Protein AF-A0A919DCW3-F1 (afdb_monomer)

Sequence (164 aa):
MFDKLRRRPRAVAPPVPHPPPAPPAVADADLPARVTRVRGALAAAGVNLEELGAAPEPAWFTHLRNGHRLPLGPAELKETADHLPGIAVEAVLSGEACTRLLSHIEVLTTLRELKNGGLDFRFCHGGLPEDAARVRSLADYVRDQVAAAANGDDDAAASPGNAA

pLDDT: mean 80.98, std 14.94, range [45.38, 95.75]

Mean predicted aligned error: 12.84 Å

Radius of gyration: 27.54 Å; Cα contacts (8 Å, |Δi|>4): 128; chains: 1; bounding box: 74×73×78 Å

Solvent-accessible surface area (backbone atoms only — not comparable to full-atom values): 10112 Å² total; per-residue (Å²): 136,90,90,81,86,78,80,72,83,79,79,79,76,76,83,75,78,77,74,77,82,76,78,73,54,64,45,51,49,57,39,60,59,44,48,51,51,52,53,50,52,38,45,75,63,70,46,61,54,69,84,64,59,35,44,70,81,56,77,66,48,58,47,17,69,73,67,41,72,45,75,46,48,75,64,56,47,46,44,51,28,40,42,36,59,96,48,67,54,70,37,42,72,38,73,67,42,32,51,49,49,51,25,41,52,51,31,52,44,50,53,48,52,44,39,75,73,70,48,85,86,80,76,90,74,80,76,75,72,74,54,30,68,60,50,48,54,50,52,50,52,51,50,51,52,54,53,50,55,68,65,59,65,73,75,77,78,80,78,88,78,90,79,135

Structure (mmCIF, N/CA/C/O backbone):
data_AF-A0A919DCW3-F1
#
_entry.id   AF-A0A919DCW3-F1
#
loop_
_atom_site.group_PDB
_atom_site.id
_atom_site.type_symbol
_atom_site.label_atom_id
_atom_site.label_alt_id
_atom_site.label_comp_id
_atom_site.label_asym_id
_atom_site.label_entity_id
_atom_site.label_seq_id
_atom_site.pdbx_PDB_ins_code
_atom_site.Cartn_x
_atom_site.Cartn_y
_atom_site.Cartn_z
_atom_site.occupancy
_atom_site.B_iso_or_equiv
_atom_site.auth_seq_id
_atom_site.auth_comp_id
_atom_site.auth_asym_id
_atom_site.auth_atom_id
_atom_site.pdbx_PDB_model_num
ATOM 1 N N . MET A 1 1 ? 33.352 58.301 14.541 1.00 49.62 1 MET A N 1
ATOM 2 C CA . MET A 1 1 ? 32.692 57.091 15.074 1.00 49.62 1 MET A CA 1
ATOM 3 C C . MET A 1 1 ? 32.169 56.328 13.862 1.00 49.62 1 MET A C 1
ATOM 5 O O . MET A 1 1 ? 31.468 56.946 13.082 1.00 49.62 1 MET A O 1
ATOM 9 N N . PHE A 1 2 ? 32.584 55.067 13.685 1.00 52.16 2 PHE A N 1
ATOM 10 C CA . PHE A 1 2 ? 32.202 54.131 12.605 1.00 52.16 2 PHE A CA 1
ATOM 11 C C . PHE A 1 2 ? 32.604 54.467 11.164 1.00 52.16 2 PHE A C 1
ATOM 13 O O . PHE A 1 2 ? 31.838 55.095 10.453 1.00 52.16 2 PHE A O 1
ATOM 20 N N . ASP A 1 3 ? 33.735 53.922 10.697 1.00 45.75 3 ASP A N 1
ATOM 21 C CA . ASP A 1 3 ? 33.896 53.637 9.260 1.00 45.75 3 ASP A CA 1
ATOM 22 C C . ASP A 1 3 ? 35.008 52.611 8.973 1.00 45.75 3 ASP A C 1
ATOM 24 O O . ASP A 1 3 ? 36.069 52.989 8.495 1.00 45.75 3 ASP A O 1
ATOM 28 N N . LYS A 1 4 ? 34.823 51.324 9.339 1.00 51.06 4 LYS A N 1
ATOM 29 C CA . LYS A 1 4 ? 35.632 50.177 8.839 1.00 51.06 4 LYS A CA 1
ATOM 30 C C . LYS A 1 4 ? 34.879 48.835 8.942 1.00 51.06 4 LYS A C 1
ATOM 32 O O . LYS A 1 4 ? 35.308 47.935 9.660 1.00 51.06 4 LYS A O 1
ATOM 37 N N . LEU A 1 5 ? 33.786 48.651 8.198 1.00 57.28 5 LEU A N 1
ATOM 38 C CA . LEU A 1 5 ? 33.212 47.316 7.949 1.00 57.28 5 LEU A CA 1
ATOM 39 C C . LEU A 1 5 ? 33.853 46.711 6.692 1.00 57.28 5 LEU A C 1
ATOM 41 O O . LEU A 1 5 ? 33.345 46.824 5.579 1.00 57.28 5 LEU A O 1
ATOM 45 N N . ARG A 1 6 ? 35.011 46.065 6.874 1.00 58.06 6 ARG A N 1
ATOM 46 C CA . ARG A 1 6 ? 35.647 45.243 5.834 1.00 58.06 6 ARG A CA 1
ATOM 47 C C . ARG A 1 6 ? 34.713 44.079 5.473 1.00 58.06 6 ARG A C 1
ATOM 49 O O . ARG A 1 6 ? 34.581 43.132 6.245 1.00 58.06 6 ARG A O 1
ATOM 56 N N . ARG A 1 7 ? 34.095 44.129 4.288 1.00 56.34 7 ARG A N 1
ATOM 57 C CA . ARG A 1 7 ? 33.440 42.970 3.659 1.00 56.34 7 ARG A CA 1
ATOM 58 C C . ARG A 1 7 ? 34.491 41.879 3.441 1.00 56.34 7 ARG A C 1
ATOM 60 O O . ARG A 1 7 ? 35.398 42.047 2.630 1.00 56.34 7 ARG A O 1
ATOM 67 N N . ARG A 1 8 ? 34.383 40.771 4.178 1.00 54.81 8 ARG A N 1
ATOM 68 C CA . ARG A 1 8 ? 35.132 39.547 3.868 1.00 54.81 8 ARG A CA 1
ATOM 69 C C . ARG A 1 8 ? 34.627 38.990 2.528 1.00 54.81 8 ARG A C 1
ATOM 71 O O . ARG A 1 8 ? 33.411 38.910 2.350 1.00 54.81 8 ARG A O 1
ATOM 78 N N . PRO A 1 9 ? 35.510 38.589 1.601 1.00 56.38 9 PRO A N 1
ATOM 79 C CA . PRO A 1 9 ? 35.096 37.837 0.426 1.00 56.38 9 PRO A CA 1
ATOM 80 C C . PRO A 1 9 ? 34.506 36.491 0.870 1.00 56.38 9 PRO A C 1
ATOM 82 O O . PRO A 1 9 ? 35.085 35.778 1.690 1.00 56.38 9 PRO A O 1
ATOM 85 N N . ARG A 1 10 ? 33.313 36.178 0.360 1.00 57.00 10 ARG A N 1
ATOM 86 C CA . ARG A 1 10 ? 32.628 34.900 0.565 1.00 57.00 10 ARG A CA 1
ATOM 87 C C . ARG A 1 10 ? 33.441 33.826 -0.157 1.00 57.00 10 ARG A C 1
ATOM 89 O O . ARG A 1 10 ? 33.581 33.894 -1.374 1.00 57.00 10 ARG A O 1
ATOM 96 N N . ALA A 1 11 ? 34.004 32.881 0.592 1.00 58.84 11 ALA A N 1
ATOM 97 C CA . ALA A 1 11 ? 34.663 31.717 0.015 1.00 58.84 11 ALA A CA 1
ATOM 98 C C . ALA A 1 11 ? 33.663 30.977 -0.889 1.00 58.84 11 ALA A C 1
ATOM 100 O O . ALA A 1 11 ? 32.552 30.657 -0.458 1.00 58.84 11 ALA A O 1
ATOM 101 N N . VAL A 1 12 ? 34.039 30.763 -2.150 1.00 63.12 12 VAL A N 1
ATOM 102 C CA . VAL A 1 12 ? 33.303 29.901 -3.078 1.00 63.12 12 VAL A CA 1
ATOM 103 C C . VAL A 1 12 ? 33.395 28.485 -2.518 1.00 63.12 12 VAL A C 1
ATOM 105 O O . VAL A 1 12 ? 34.496 27.982 -2.295 1.00 63.12 12 VAL A O 1
ATOM 108 N N . ALA A 1 13 ? 32.247 27.879 -2.212 1.00 58.75 13 ALA A N 1
ATOM 109 C CA . ALA A 1 13 ? 32.198 26.498 -1.752 1.00 58.75 13 ALA A CA 1
ATOM 110 C C . ALA A 1 13 ? 32.805 25.583 -2.834 1.00 58.75 13 ALA A C 1
ATOM 112 O O . ALA A 1 13 ? 32.531 25.801 -4.018 1.00 58.75 13 ALA A O 1
ATOM 113 N N . PRO A 1 14 ? 33.631 24.589 -2.467 1.00 66.75 14 PRO A N 1
ATOM 114 C CA . PRO A 1 14 ? 34.143 23.628 -3.435 1.00 66.75 14 PRO A CA 1
ATOM 115 C C . PRO A 1 14 ? 32.973 22.891 -4.111 1.00 66.75 14 PRO A C 1
ATOM 117 O O . PRO A 1 14 ? 31.951 22.658 -3.456 1.00 66.75 14 PRO A O 1
ATOM 120 N N . PRO A 1 15 ? 33.090 22.525 -5.403 1.00 62.84 15 PRO A N 1
ATOM 121 C CA . PRO A 1 15 ? 32.088 21.700 -6.064 1.00 62.84 15 PRO A CA 1
ATOM 122 C C . PRO A 1 15 ? 31.927 20.402 -5.272 1.00 62.84 15 PRO A C 1
ATOM 124 O O . PRO A 1 15 ? 32.902 19.696 -5.008 1.00 62.84 15 PRO A O 1
ATOM 127 N N . VAL A 1 16 ? 30.696 20.124 -4.846 1.00 70.75 16 VAL A N 1
ATOM 128 C CA . VAL A 1 16 ? 30.357 18.870 -4.174 1.00 70.75 16 VAL A CA 1
ATOM 129 C C . VAL A 1 16 ? 30.673 17.737 -5.157 1.00 70.75 16 VAL A C 1
ATOM 131 O O . VAL A 1 16 ? 30.213 17.807 -6.299 1.00 70.75 16 VAL A O 1
ATOM 134 N N . PRO A 1 17 ? 31.456 16.715 -4.768 1.00 67.31 17 PRO A N 1
ATOM 135 C CA . PRO A 1 17 ? 31.667 15.548 -5.610 1.00 67.31 17 PRO A CA 1
ATOM 136 C C . PRO A 1 17 ? 30.306 14.945 -5.954 1.00 67.31 17 PRO A C 1
ATOM 138 O O . PRO A 1 17 ? 29.546 14.588 -5.053 1.00 67.31 17 PRO A O 1
ATOM 141 N N . HIS A 1 18 ? 29.978 14.860 -7.244 1.00 57.94 18 HIS A N 1
ATOM 142 C CA . HIS A 1 18 ? 28.805 14.107 -7.664 1.00 57.94 18 HIS A CA 1
ATOM 143 C C . HIS A 1 18 ? 29.008 12.650 -7.226 1.00 57.94 18 HIS A C 1
ATOM 145 O O . HIS A 1 18 ? 30.033 12.060 -7.585 1.00 57.94 18 HIS A O 1
ATOM 151 N N . PRO A 1 19 ? 28.089 12.067 -6.435 1.00 62.97 19 PRO A N 1
ATOM 152 C CA . PRO A 1 19 ? 28.157 10.646 -6.148 1.00 62.97 19 PRO A CA 1
ATOM 153 C C . PRO A 1 19 ? 28.077 9.870 -7.473 1.00 62.97 19 PRO A C 1
ATOM 155 O O . PRO A 1 19 ? 27.406 10.327 -8.407 1.00 62.97 19 PRO A O 1
ATOM 158 N N . PRO A 1 20 ? 28.767 8.722 -7.587 1.00 62.34 20 PRO A N 1
ATOM 159 C CA . PRO A 1 20 ? 28.646 7.873 -8.764 1.00 62.34 20 PRO A CA 1
ATOM 160 C C . PRO A 1 20 ? 27.168 7.511 -8.992 1.00 62.34 20 PRO A C 1
ATOM 162 O O . PRO A 1 20 ? 26.425 7.369 -8.014 1.00 62.34 20 PRO A O 1
ATOM 165 N N . PRO A 1 21 ? 26.721 7.372 -10.256 1.00 60.22 21 PRO A N 1
ATOM 166 C CA . PRO A 1 21 ? 25.350 6.977 -10.547 1.00 60.22 21 PRO A CA 1
ATOM 167 C C . PRO A 1 21 ? 25.054 5.651 -9.843 1.00 60.22 21 PRO A C 1
ATOM 169 O O . PRO A 1 21 ? 25.834 4.700 -9.942 1.00 60.22 21 PRO A O 1
ATOM 172 N N . ALA A 1 22 ? 23.949 5.610 -9.096 1.00 63.03 22 ALA A N 1
ATOM 173 C CA . ALA A 1 22 ? 23.497 4.387 -8.453 1.00 63.03 22 ALA A CA 1
ATOM 174 C C . ALA A 1 22 ? 23.322 3.286 -9.518 1.00 63.03 22 ALA A C 1
ATOM 176 O O . ALA A 1 22 ? 22.885 3.589 -10.635 1.00 63.03 22 ALA A O 1
ATOM 177 N N . PRO A 1 23 ? 23.672 2.023 -9.211 1.00 61.25 23 PRO A N 1
ATOM 178 C CA . PRO A 1 23 ? 23.435 0.926 -10.137 1.00 61.25 23 PRO A CA 1
ATOM 179 C C . PRO A 1 23 ? 21.940 0.860 -10.496 1.00 61.25 23 PRO A C 1
ATOM 181 O O . PRO A 1 23 ? 21.100 1.148 -9.638 1.00 61.25 23 PRO A O 1
ATOM 184 N N . PRO A 1 24 ? 21.594 0.495 -11.744 1.00 66.62 24 PRO A N 1
ATOM 185 C CA . PRO A 1 24 ? 20.201 0.396 -12.162 1.00 66.62 24 PRO A CA 1
ATOM 186 C C . PRO A 1 24 ? 19.468 -0.608 -11.271 1.00 66.62 24 PRO A C 1
ATOM 188 O O . PRO A 1 24 ? 19.967 -1.709 -11.021 1.00 66.62 24 PRO A O 1
ATOM 191 N N . ALA A 1 25 ? 18.288 -0.224 -10.783 1.00 78.69 25 ALA A N 1
ATOM 192 C CA . ALA A 1 25 ? 17.435 -1.132 -10.031 1.00 78.69 25 ALA A CA 1
ATOM 193 C C . ALA A 1 25 ? 17.066 -2.326 -10.922 1.00 78.69 25 ALA A C 1
ATOM 195 O O . ALA A 1 25 ? 16.760 -2.157 -12.099 1.00 78.69 25 ALA A O 1
ATOM 196 N N . VAL A 1 26 ? 17.107 -3.539 -10.380 1.00 85.31 26 VAL A N 1
ATOM 197 C CA . VAL A 1 26 ? 16.714 -4.751 -11.108 1.00 85.31 26 VAL A CA 1
ATOM 198 C C . VAL A 1 26 ? 15.382 -5.215 -10.553 1.00 85.31 26 VAL A C 1
ATOM 200 O O . VAL A 1 26 ? 15.272 -5.468 -9.354 1.00 85.31 26 VAL A O 1
ATOM 203 N N . ALA A 1 27 ? 14.380 -5.338 -11.419 1.00 87.38 27 ALA A N 1
ATOM 204 C CA . ALA A 1 27 ? 13.112 -5.930 -11.046 1.00 87.38 27 ALA A CA 1
ATOM 205 C C . ALA A 1 27 ? 13.245 -7.449 -10.917 1.00 87.38 27 ALA A C 1
ATOM 207 O O . ALA A 1 27 ? 13.753 -8.138 -11.810 1.00 87.38 27 ALA A O 1
ATOM 208 N N . ASP A 1 28 ? 12.769 -7.955 -9.786 1.00 88.31 28 ASP A N 1
ATOM 209 C CA . ASP A 1 28 ? 12.620 -9.379 -9.523 1.00 88.31 28 ASP A CA 1
ATOM 210 C C . ASP A 1 28 ? 11.229 -9.888 -9.939 1.00 88.31 28 ASP A C 1
ATOM 212 O O . ASP A 1 28 ? 10.315 -9.116 -10.238 1.00 88.31 28 ASP A O 1
ATOM 216 N N . ALA A 1 29 ? 11.075 -11.212 -9.945 1.00 91.12 29 ALA A N 1
ATOM 217 C CA . ALA A 1 29 ? 9.832 -11.883 -10.320 1.00 91.12 29 ALA A CA 1
ATOM 218 C C . ALA A 1 29 ? 8.653 -11.574 -9.374 1.00 91.12 29 ALA A C 1
ATOM 220 O O . ALA A 1 29 ? 7.498 -11.767 -9.750 1.00 91.12 29 ALA A O 1
ATOM 221 N N . ASP A 1 30 ? 8.927 -11.067 -8.169 1.00 92.62 30 ASP A N 1
ATOM 222 C CA . ASP A 1 30 ? 7.925 -10.789 -7.143 1.00 92.62 30 ASP A CA 1
ATOM 223 C C . ASP A 1 30 ? 7.363 -9.359 -7.237 1.00 92.62 30 ASP A C 1
ATOM 225 O O . ASP A 1 30 ? 6.354 -9.058 -6.590 1.00 92.62 30 ASP A O 1
ATOM 229 N N . LEU A 1 31 ? 7.969 -8.465 -8.030 1.00 93.88 31 LEU A N 1
ATOM 230 C CA . LEU A 1 31 ? 7.499 -7.085 -8.204 1.00 93.88 31 LEU A CA 1
ATOM 231 C C . LEU A 1 31 ? 6.011 -7.004 -8.609 1.00 93.88 31 LEU A C 1
ATOM 233 O O . LEU A 1 31 ? 5.275 -6.282 -7.931 1.00 93.88 31 LEU A O 1
ATOM 237 N N . PRO A 1 32 ? 5.499 -7.765 -9.603 1.00 94.44 32 PRO A N 1
ATOM 238 C CA . PRO A 1 32 ? 4.080 -7.718 -9.962 1.00 94.44 32 PRO A CA 1
ATOM 239 C C . PRO A 1 32 ? 3.167 -8.131 -8.801 1.00 94.44 32 PRO A C 1
ATOM 241 O O . PRO A 1 32 ? 2.103 -7.544 -8.590 1.00 94.44 32 PRO A O 1
ATOM 244 N N . ALA A 1 33 ? 3.592 -9.113 -7.999 1.00 94.50 33 ALA A N 1
ATOM 245 C CA . ALA A 1 33 ? 2.847 -9.555 -6.824 1.00 94.50 33 ALA A CA 1
ATOM 246 C C . ALA A 1 33 ? 2.860 -8.500 -5.706 1.00 94.50 33 ALA A C 1
ATOM 248 O O . ALA A 1 33 ? 1.861 -8.329 -5.005 1.00 94.50 33 ALA A O 1
ATOM 249 N N . ARG A 1 34 ? 3.965 -7.763 -5.530 1.00 95.62 34 ARG A N 1
ATOM 250 C CA . ARG A 1 34 ? 4.037 -6.617 -4.605 1.00 95.62 34 ARG A CA 1
ATOM 251 C C . ARG A 1 34 ? 3.097 -5.494 -5.034 1.00 95.62 34 ARG A C 1
ATOM 253 O O . ARG A 1 34 ? 2.284 -5.052 -4.228 1.00 95.62 34 ARG A O 1
ATOM 260 N N . VAL A 1 35 ? 3.147 -5.103 -6.305 1.00 95.31 35 VAL A N 1
ATOM 261 C CA . VAL A 1 35 ? 2.263 -4.082 -6.888 1.00 95.31 35 VAL A CA 1
ATOM 262 C C . VAL A 1 35 ? 0.793 -4.463 -6.707 1.00 95.31 35 VAL A C 1
ATOM 264 O O . VAL A 1 35 ? 0.010 -3.665 -6.198 1.00 95.31 35 VAL A O 1
ATOM 267 N N . THR A 1 36 ? 0.433 -5.710 -7.021 1.00 95.12 36 THR A N 1
ATOM 268 C CA . THR A 1 36 ? -0.938 -6.222 -6.851 1.00 95.12 36 THR A CA 1
ATOM 269 C C . THR A 1 36 ? -1.403 -6.131 -5.397 1.00 95.12 36 THR A C 1
ATOM 271 O O . THR A 1 36 ? -2.515 -5.676 -5.131 1.00 95.12 36 THR A O 1
ATOM 274 N N . ARG A 1 37 ? -0.548 -6.509 -4.437 1.00 95.62 37 ARG A N 1
ATOM 275 C CA . ARG A 1 37 ? -0.863 -6.402 -3.004 1.00 95.62 37 ARG A CA 1
ATOM 276 C C . ARG A 1 37 ? -1.097 -4.959 -2.570 1.00 95.62 37 ARG A C 1
ATOM 278 O O . ARG A 1 37 ? -2.055 -4.704 -1.849 1.00 95.62 37 ARG A O 1
ATOM 285 N N . VAL A 1 38 ? -0.265 -4.022 -3.026 1.00 95.75 38 VAL A N 1
ATOM 286 C CA . VAL A 1 38 ? -0.440 -2.592 -2.724 1.00 95.75 38 VAL A CA 1
ATOM 287 C C . VAL A 1 38 ? -1.745 -2.062 -3.317 1.00 95.75 38 VAL A C 1
ATOM 289 O O . VAL A 1 38 ? -2.501 -1.414 -2.600 1.00 95.75 38 VAL A O 1
ATOM 292 N N . ARG A 1 39 ? -2.072 -2.394 -4.576 1.00 94.88 39 ARG A N 1
ATOM 293 C CA . ARG A 1 39 ? -3.363 -2.015 -5.184 1.00 94.88 39 ARG A CA 1
ATOM 294 C C . ARG A 1 39 ? -4.547 -2.554 -4.382 1.00 94.88 39 ARG A C 1
ATOM 296 O O . ARG A 1 39 ? -5.476 -1.805 -4.100 1.00 94.88 39 ARG A O 1
ATOM 303 N N . GLY A 1 40 ? -4.491 -3.822 -3.973 1.00 94.00 40 GLY A N 1
ATOM 304 C CA . GLY A 1 40 ? -5.526 -4.440 -3.142 1.00 94.00 40 GLY A CA 1
ATOM 305 C C . GLY A 1 40 ? -5.684 -3.760 -1.780 1.00 94.00 40 GLY A C 1
ATOM 306 O O . GLY A 1 40 ? -6.805 -3.482 -1.363 1.00 94.00 40 GLY A O 1
ATOM 307 N N . ALA A 1 41 ? -4.575 -3.430 -1.114 1.00 94.00 41 ALA A N 1
ATOM 308 C CA . ALA A 1 41 ? -4.598 -2.727 0.168 1.00 94.00 41 ALA A CA 1
ATOM 309 C C . ALA A 1 41 ? -5.173 -1.306 0.043 1.00 94.00 41 ALA A C 1
ATOM 311 O O . ALA A 1 41 ? -5.977 -0.892 0.873 1.00 94.00 41 ALA A O 1
ATOM 312 N N . LEU A 1 42 ? -4.812 -0.574 -1.014 1.00 94.06 42 LEU A N 1
ATOM 313 C CA . LEU A 1 42 ? -5.357 0.756 -1.294 1.00 94.06 42 LEU A CA 1
ATOM 314 C C . LEU A 1 42 ? -6.860 0.698 -1.591 1.00 94.06 42 LEU A C 1
ATOM 316 O O . LEU A 1 42 ? -7.619 1.486 -1.029 1.00 94.06 42 LEU A O 1
ATOM 320 N N . ALA A 1 43 ? -7.307 -0.272 -2.391 1.00 92.81 43 ALA A N 1
ATOM 321 C CA . ALA A 1 43 ? -8.727 -0.482 -2.657 1.00 92.81 43 ALA A CA 1
ATOM 322 C C . ALA A 1 43 ? -9.507 -0.814 -1.372 1.00 92.81 43 ALA A C 1
ATOM 324 O O . ALA A 1 43 ? -10.559 -0.228 -1.125 1.00 92.81 43 ALA A O 1
ATOM 325 N N . ALA A 1 44 ? -8.965 -1.684 -0.511 1.00 90.44 44 ALA A N 1
ATOM 326 C CA . ALA A 1 44 ? -9.549 -1.984 0.800 1.00 90.44 44 ALA A CA 1
ATOM 327 C C . ALA A 1 44 ? -9.588 -0.751 1.724 1.00 90.44 44 ALA A C 1
ATOM 329 O O . ALA A 1 44 ? -10.525 -0.588 2.500 1.00 90.44 44 ALA A O 1
ATOM 330 N N . ALA A 1 45 ? -8.623 0.163 1.589 1.00 90.19 45 ALA A N 1
ATOM 331 C CA . ALA A 1 45 ? -8.609 1.462 2.263 1.00 90.19 45 ALA A CA 1
ATOM 332 C C . ALA A 1 45 ? -9.590 2.497 1.664 1.00 90.19 45 ALA A C 1
ATOM 334 O O . ALA A 1 45 ? -9.639 3.649 2.117 1.00 90.19 45 ALA A O 1
ATOM 335 N N . GLY A 1 46 ? -10.360 2.113 0.641 1.00 91.12 46 GLY A N 1
ATOM 336 C CA . GLY A 1 46 ? -11.307 2.973 -0.067 1.00 91.12 46 GLY A CA 1
ATOM 337 C C . GLY A 1 46 ? -10.657 3.932 -1.065 1.00 91.12 46 GLY A C 1
ATOM 338 O O . GLY A 1 46 ? -11.274 4.927 -1.435 1.00 91.12 46 GLY A O 1
ATOM 339 N N . VAL A 1 47 ? -9.411 3.684 -1.479 1.00 91.44 47 VAL A N 1
ATOM 340 C CA . VAL A 1 47 ? -8.733 4.468 -2.518 1.00 91.44 47 VAL A CA 1
ATOM 341 C C . VAL A 1 47 ? -9.059 3.875 -3.885 1.00 91.44 47 VAL A C 1
ATOM 343 O O . VAL A 1 47 ? -8.676 2.745 -4.189 1.00 91.44 47 VAL A O 1
ATOM 346 N N . ASN A 1 48 ? -9.734 4.654 -4.730 1.00 9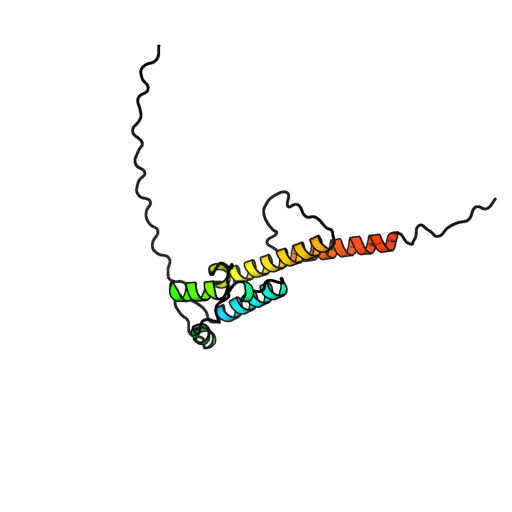0.50 48 ASN A N 1
ATOM 347 C CA . ASN A 1 48 ? -10.020 4.265 -6.105 1.00 90.50 48 ASN A CA 1
ATOM 348 C C . ASN A 1 48 ? -8.890 4.722 -7.041 1.00 90.50 48 ASN A C 1
ATOM 350 O O . ASN A 1 48 ? -8.821 5.883 -7.433 1.00 90.50 48 ASN A O 1
ATOM 354 N N . LEU A 1 49 ? -7.992 3.803 -7.402 1.00 87.38 49 LEU A N 1
ATOM 355 C CA . LEU A 1 49 ? -6.853 4.108 -8.277 1.00 87.38 49 LEU A CA 1
ATOM 356 C C . LEU A 1 49 ? -7.272 4.496 -9.704 1.00 87.38 49 LEU A C 1
ATOM 358 O O . LEU A 1 49 ? -6.559 5.254 -10.355 1.00 87.38 49 LEU A O 1
ATOM 362 N N . GLU A 1 50 ? -8.424 4.024 -10.180 1.00 87.50 50 GLU A N 1
ATOM 363 C CA . GLU A 1 50 ? -8.927 4.357 -11.519 1.00 87.50 50 GLU A CA 1
ATOM 364 C C . GLU A 1 50 ? -9.364 5.828 -11.592 1.00 87.50 50 GLU A C 1
ATOM 366 O O . GLU A 1 50 ? -9.072 6.520 -12.564 1.00 87.50 50 GLU A O 1
ATOM 371 N N . GLU A 1 51 ? -9.973 6.350 -10.522 1.00 88.19 51 GLU A N 1
ATOM 372 C CA . GLU A 1 51 ? -10.282 7.784 -10.393 1.00 88.19 51 GLU A CA 1
ATOM 373 C C . GLU A 1 51 ? -9.019 8.649 -10.305 1.00 88.19 51 GLU A C 1
ATOM 375 O O . GLU A 1 51 ? -9.025 9.802 -10.733 1.00 88.19 51 GLU A O 1
ATOM 380 N N . LEU A 1 52 ? -7.921 8.085 -9.794 1.00 84.62 52 LEU A N 1
ATOM 381 C CA . LEU A 1 52 ? -6.605 8.728 -9.780 1.00 84.62 52 LEU A CA 1
ATOM 382 C C . LEU A 1 52 ? -5.872 8.629 -11.127 1.00 84.62 52 LEU A C 1
ATOM 384 O O . LEU A 1 52 ? -4.743 9.106 -11.238 1.00 84.62 52 LEU A O 1
ATOM 388 N N . GLY A 1 53 ? -6.499 8.033 -12.146 1.00 86.81 53 GLY A N 1
ATOM 389 C CA . GLY A 1 53 ? -5.938 7.908 -13.486 1.00 86.81 53 GLY A CA 1
ATOM 390 C C . GLY A 1 53 ? -4.858 6.836 -13.597 1.00 86.81 53 GLY A C 1
ATOM 391 O O . GLY A 1 53 ? -3.902 7.028 -14.347 1.00 86.81 53 GLY A O 1
ATOM 392 N N . ALA A 1 54 ? -4.981 5.732 -12.851 1.00 91.38 54 ALA A N 1
ATOM 393 C CA . ALA A 1 54 ? -4.034 4.630 -12.957 1.00 91.38 54 ALA A CA 1
ATOM 394 C C . ALA A 1 54 ? -3.948 4.101 -14.395 1.00 91.38 54 ALA A C 1
ATOM 396 O O . ALA A 1 54 ? -4.949 3.747 -15.018 1.00 91.38 54 ALA A O 1
ATOM 397 N N . ALA A 1 55 ? -2.724 4.018 -14.908 1.00 92.69 55 ALA A N 1
ATOM 398 C CA . ALA A 1 55 ? -2.447 3.388 -16.187 1.00 92.69 55 ALA A CA 1
ATOM 399 C C . ALA A 1 55 ? -2.729 1.872 -16.126 1.00 92.69 55 ALA A C 1
ATOM 401 O O . ALA A 1 55 ? -2.672 1.269 -15.045 1.00 92.69 55 ALA A O 1
ATOM 402 N N . PRO A 1 56 ? -2.992 1.219 -17.275 1.00 92.44 56 PRO A N 1
ATOM 403 C CA . PRO A 1 56 ? -3.058 -0.237 -17.341 1.00 92.44 56 PRO A CA 1
ATOM 404 C C . PRO A 1 56 ? -1.752 -0.881 -16.864 1.00 92.44 56 PRO A C 1
ATOM 406 O O . PRO A 1 56 ? -0.703 -0.240 -16.800 1.00 92.44 56 PRO A O 1
ATOM 409 N N . GLU A 1 57 ? -1.821 -2.169 -16.527 1.00 93.00 57 GLU A N 1
ATOM 410 C CA . GLU A 1 57 ? -0.637 -2.910 -16.100 1.00 93.00 57 GLU A CA 1
ATOM 411 C C . GLU A 1 57 ? 0.463 -2.873 -17.181 1.00 93.00 57 GLU A C 1
ATOM 413 O O . GLU A 1 57 ? 0.170 -3.142 -18.354 1.00 93.00 57 GLU A O 1
ATOM 418 N N . PRO A 1 58 ? 1.727 -2.591 -16.811 1.00 94.81 58 PRO A N 1
ATOM 419 C CA . PRO A 1 58 ? 2.824 -2.592 -17.766 1.00 94.81 58 PRO A CA 1
ATOM 420 C C . PRO A 1 58 ? 3.023 -3.975 -18.394 1.00 94.81 58 PRO A C 1
ATOM 422 O O . PRO A 1 58 ? 3.188 -4.977 -17.695 1.00 94.81 58 PRO A O 1
ATOM 425 N N . ALA A 1 59 ? 3.068 -4.048 -19.727 1.00 94.62 59 ALA 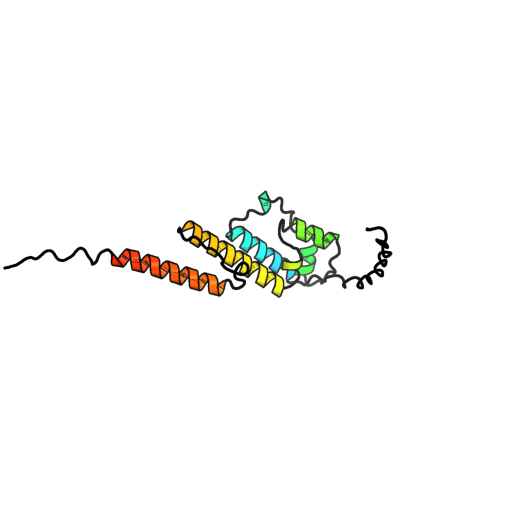A N 1
ATOM 426 C CA . ALA A 1 59 ? 3.126 -5.322 -20.454 1.00 94.62 59 ALA A CA 1
ATOM 427 C C . ALA A 1 59 ? 4.327 -6.199 -20.045 1.00 94.62 59 ALA A C 1
ATOM 429 O O . ALA A 1 59 ? 4.236 -7.433 -20.012 1.00 94.62 59 ALA A O 1
ATOM 430 N N . TRP A 1 60 ? 5.442 -5.565 -19.673 1.00 94.12 60 TRP A N 1
ATOM 431 C CA . TRP A 1 60 ? 6.668 -6.242 -19.265 1.00 94.12 60 TRP A CA 1
ATOM 432 C C . TRP A 1 60 ? 6.576 -6.942 -17.902 1.00 94.12 60 TRP A C 1
ATOM 434 O O . TRP A 1 60 ? 7.423 -7.788 -17.608 1.00 94.12 60 TRP A O 1
ATOM 444 N N . PHE A 1 61 ? 5.526 -6.709 -17.105 1.00 94.94 61 PHE A N 1
ATOM 445 C CA . PHE A 1 61 ? 5.261 -7.511 -15.904 1.00 94.94 61 PHE A CA 1
ATOM 446 C C . PHE A 1 61 ? 5.104 -8.997 -16.242 1.00 94.94 61 PHE A C 1
ATOM 448 O O . PHE A 1 61 ? 5.485 -9.859 -15.450 1.00 94.94 61 PHE A O 1
ATOM 455 N N . THR A 1 62 ? 4.614 -9.320 -17.441 1.00 93.38 62 THR A N 1
ATOM 456 C CA . THR A 1 62 ? 4.524 -10.705 -17.924 1.00 93.38 62 THR A CA 1
ATOM 457 C C . THR A 1 62 ? 5.899 -11.373 -17.999 1.00 93.38 62 THR A C 1
ATOM 459 O O . THR A 1 62 ? 6.035 -12.539 -17.637 1.00 93.38 62 THR A O 1
ATOM 462 N N . HIS A 1 63 ? 6.946 -10.640 -18.391 1.00 93.19 63 HIS A N 1
ATOM 463 C CA . HIS A 1 63 ? 8.308 -11.179 -18.413 1.00 93.19 63 HIS A CA 1
ATOM 464 C C . HIS A 1 63 ? 8.804 -11.513 -17.002 1.00 93.19 63 HIS A C 1
ATOM 466 O O . HIS A 1 63 ? 9.405 -12.569 -16.807 1.00 93.19 63 HIS A O 1
ATOM 472 N N . LEU A 1 64 ? 8.491 -10.669 -16.015 1.00 93.69 64 LEU A N 1
ATOM 473 C CA . LEU A 1 64 ? 8.827 -10.936 -14.616 1.00 93.69 64 LEU A CA 1
ATOM 474 C C . LEU A 1 64 ? 8.106 -12.169 -14.070 1.00 93.69 64 LEU A C 1
ATOM 476 O O . LEU A 1 64 ? 8.732 -13.008 -13.427 1.00 93.69 64 LEU A O 1
ATOM 480 N N . ARG A 1 65 ? 6.809 -12.321 -14.374 1.00 93.19 65 ARG A N 1
ATOM 481 C CA . ARG A 1 65 ? 6.030 -13.511 -13.985 1.00 93.19 65 ARG A CA 1
ATOM 482 C C . ARG A 1 65 ? 6.592 -14.800 -14.581 1.00 93.19 65 ARG A C 1
ATOM 484 O O . ARG A 1 65 ? 6.520 -15.844 -13.945 1.00 93.19 65 ARG A O 1
ATOM 491 N N . ASN A 1 66 ? 7.202 -14.715 -15.761 1.00 93.12 66 ASN A N 1
ATOM 492 C CA . ASN A 1 66 ? 7.898 -15.829 -16.406 1.00 93.12 66 ASN A CA 1
ATOM 493 C C . ASN A 1 66 ? 9.315 -16.071 -15.843 1.00 93.12 66 ASN A C 1
ATOM 495 O O . ASN A 1 66 ? 10.061 -16.887 -16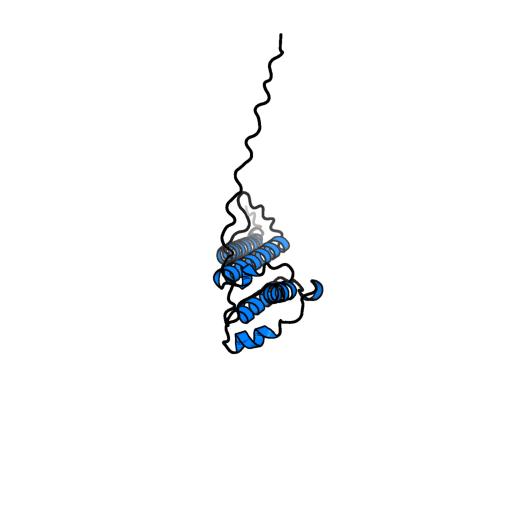.379 1.00 93.12 66 ASN A O 1
ATOM 499 N N . GLY A 1 67 ? 9.706 -15.373 -14.772 1.00 89.25 67 GLY A N 1
ATOM 500 C CA . GLY A 1 67 ? 10.987 -15.548 -14.087 1.00 89.25 67 GLY A CA 1
ATOM 501 C C . GLY A 1 67 ? 12.153 -14.775 -14.704 1.00 89.25 67 GLY A C 1
ATOM 502 O O . GLY A 1 67 ? 13.287 -14.915 -14.239 1.00 89.25 67 GLY A O 1
ATOM 503 N N . HIS A 1 68 ? 11.915 -13.944 -15.723 1.00 90.00 68 HIS A N 1
ATOM 504 C CA . HIS A 1 68 ? 12.961 -13.079 -16.260 1.00 90.00 68 HIS A CA 1
ATOM 505 C C . HIS A 1 68 ? 13.238 -11.925 -15.297 1.00 90.00 68 HIS A C 1
ATOM 507 O O . HIS A 1 68 ? 12.325 -11.348 -14.715 1.00 90.00 68 HIS A O 1
ATOM 513 N N . ARG A 1 69 ? 14.513 -11.559 -15.151 1.00 87.81 69 ARG A N 1
ATOM 514 C CA . ARG A 1 69 ? 14.915 -10.335 -14.450 1.00 87.81 69 ARG A CA 1
ATOM 515 C C . ARG A 1 69 ? 15.131 -9.231 -15.468 1.00 87.81 69 ARG A C 1
ATOM 517 O O . ARG A 1 69 ? 15.783 -9.465 -16.485 1.00 87.81 69 ARG A O 1
ATOM 524 N N . LEU A 1 70 ? 14.613 -8.044 -15.176 1.00 88.44 70 LEU A N 1
ATOM 525 C CA . LEU A 1 70 ? 14.712 -6.884 -16.057 1.00 88.44 70 LEU A CA 1
ATOM 526 C C . LEU A 1 70 ? 15.389 -5.725 -15.320 1.00 88.44 70 LEU A C 1
ATOM 528 O O . LEU A 1 70 ? 14.984 -5.405 -14.199 1.00 88.44 70 LEU A O 1
ATOM 532 N N . PRO A 1 71 ? 16.416 -5.089 -15.908 1.00 89.44 71 PRO A N 1
ATOM 533 C CA . PRO A 1 71 ? 16.885 -3.808 -15.409 1.00 89.44 71 PRO A CA 1
ATOM 534 C C . PRO A 1 71 ? 15.780 -2.767 -15.615 1.00 89.44 71 PRO A C 1
ATOM 536 O O . PRO A 1 71 ? 15.210 -2.666 -16.698 1.00 89.44 71 PRO A O 1
ATOM 539 N N . LEU A 1 72 ? 15.478 -2.006 -14.570 1.00 89.56 72 LEU A N 1
ATOM 540 C CA . LEU A 1 72 ? 14.497 -0.933 -14.610 1.00 89.56 72 LEU A CA 1
ATOM 541 C C . LEU A 1 72 ? 15.173 0.343 -15.097 1.00 89.56 72 LEU A C 1
ATOM 543 O O . LEU A 1 72 ? 16.021 0.919 -14.409 1.00 89.56 72 LEU A O 1
ATOM 547 N N . GLY A 1 73 ? 14.797 0.773 -16.296 1.00 90.06 73 GLY A N 1
ATOM 548 C CA . GLY A 1 73 ? 15.131 2.081 -16.821 1.00 90.06 73 GLY A CA 1
ATOM 549 C C . GLY A 1 73 ? 14.092 3.136 -16.430 1.00 90.06 73 GLY A C 1
ATOM 550 O O . GLY A 1 73 ? 13.091 2.851 -15.766 1.00 90.06 73 GLY A O 1
ATOM 551 N N . PRO A 1 74 ? 14.305 4.394 -16.853 1.00 90.56 74 PRO A N 1
ATOM 552 C CA . PRO A 1 74 ? 13.369 5.483 -16.586 1.00 90.56 74 PRO A CA 1
ATOM 553 C C . PRO A 1 74 ? 11.960 5.233 -17.141 1.00 90.56 74 PRO A C 1
ATOM 555 O O . PRO A 1 74 ? 10.989 5.706 -16.555 1.00 90.56 74 PRO A O 1
ATOM 558 N N . ALA A 1 75 ? 11.842 4.503 -18.255 1.00 92.19 75 ALA A N 1
ATOM 559 C CA . ALA A 1 75 ? 10.555 4.170 -18.858 1.00 92.19 75 ALA A CA 1
ATOM 560 C C . ALA A 1 75 ? 9.779 3.173 -17.989 1.00 92.19 75 ALA A C 1
ATOM 562 O O . ALA A 1 75 ? 8.638 3.440 -17.633 1.00 92.19 75 ALA A O 1
ATOM 563 N N . GLU A 1 76 ? 10.420 2.086 -17.561 1.00 93.50 76 GLU A N 1
ATOM 564 C CA . GLU A 1 76 ? 9.797 1.056 -16.726 1.00 93.50 76 GLU A CA 1
ATOM 565 C C . GLU A 1 76 ? 9.419 1.605 -15.342 1.00 93.50 76 GLU A C 1
ATOM 567 O O . GLU A 1 76 ? 8.352 1.295 -14.805 1.00 93.50 76 GLU A O 1
ATOM 572 N N . LEU A 1 77 ? 10.267 2.469 -14.770 1.00 92.56 77 LEU A N 1
ATOM 573 C CA . LEU A 1 77 ? 9.957 3.172 -13.524 1.00 92.56 77 LEU A CA 1
ATOM 574 C C . LEU A 1 77 ? 8.745 4.089 -13.692 1.00 92.56 77 LEU A C 1
ATOM 576 O O . LEU A 1 77 ? 7.862 4.087 -12.837 1.00 92.56 77 LEU A O 1
ATOM 580 N N . LYS A 1 78 ? 8.675 4.836 -14.799 1.00 93.50 78 LYS A N 1
ATOM 581 C CA . LYS A 1 78 ? 7.531 5.697 -15.095 1.00 93.50 78 LYS A CA 1
ATOM 582 C C . LYS A 1 78 ? 6.250 4.887 -15.279 1.00 93.50 78 LYS A C 1
ATOM 584 O O . LYS A 1 78 ? 5.253 5.216 -14.656 1.00 93.50 78 LYS A O 1
ATOM 589 N N . GLU A 1 79 ? 6.276 3.809 -16.058 1.00 94.69 79 GLU A N 1
ATOM 590 C CA . GLU A 1 79 ? 5.109 2.938 -16.241 1.00 94.69 79 GLU A CA 1
ATOM 591 C C . GLU A 1 79 ? 4.630 2.338 -14.911 1.00 94.69 79 GLU A C 1
ATOM 593 O O . GLU A 1 79 ? 3.429 2.250 -14.662 1.00 94.69 79 GLU A O 1
ATOM 598 N N . THR A 1 80 ? 5.559 1.987 -14.015 1.00 93.38 80 THR A N 1
ATOM 599 C CA . THR A 1 80 ? 5.215 1.525 -12.661 1.00 93.38 80 THR A CA 1
ATOM 600 C C . THR A 1 80 ? 4.575 2.639 -11.827 1.00 93.38 80 THR A C 1
ATOM 602 O O . THR A 1 80 ? 3.606 2.379 -11.115 1.00 93.38 80 THR A O 1
ATOM 605 N N . ALA A 1 81 ? 5.087 3.871 -11.918 1.00 93.00 81 ALA A N 1
ATOM 606 C CA . ALA A 1 81 ? 4.533 5.038 -11.228 1.00 93.00 81 ALA A CA 1
ATOM 607 C C . ALA A 1 81 ? 3.129 5.391 -11.736 1.00 93.00 81 ALA A C 1
ATOM 609 O O . ALA A 1 81 ? 2.224 5.625 -10.940 1.00 93.00 81 ALA A O 1
ATOM 610 N N . ASP A 1 82 ? 2.935 5.378 -13.054 1.00 94.44 82 ASP A N 1
ATOM 611 C CA . ASP A 1 82 ? 1.656 5.678 -13.696 1.00 94.44 82 ASP A CA 1
ATOM 612 C C . ASP A 1 82 ? 0.612 4.593 -13.362 1.00 94.44 82 ASP A C 1
ATOM 614 O O . ASP A 1 82 ? -0.570 4.888 -13.193 1.00 94.44 82 ASP A O 1
ATOM 618 N N . HIS A 1 83 ? 1.035 3.334 -13.202 1.00 93.94 83 HIS A N 1
ATOM 619 C CA . HIS A 1 83 ? 0.166 2.235 -12.765 1.00 93.94 83 HIS A CA 1
ATOM 620 C C . HIS A 1 83 ? -0.182 2.279 -11.260 1.00 93.94 83 HIS A C 1
ATOM 622 O O . HIS A 1 83 ? -1.177 1.688 -10.825 1.00 93.94 83 HIS A O 1
ATOM 628 N N . LEU A 1 84 ? 0.619 2.974 -10.449 1.00 93.31 84 LEU A N 1
ATOM 629 C CA . LEU A 1 84 ? 0.428 3.165 -9.007 1.00 93.31 84 LEU A CA 1
ATOM 630 C C . LEU A 1 84 ? 0.432 4.662 -8.647 1.00 93.31 84 LEU A C 1
ATOM 632 O O . LEU A 1 84 ? 1.322 5.125 -7.923 1.00 93.31 84 LEU A O 1
ATOM 636 N N . PRO A 1 85 ? -0.561 5.436 -9.121 1.00 90.94 85 PRO A N 1
ATOM 637 C CA . PRO A 1 85 ? -0.561 6.878 -8.933 1.00 90.94 85 PRO A CA 1
ATOM 638 C C . PRO A 1 85 ? -0.554 7.240 -7.443 1.00 90.94 85 PRO A C 1
ATOM 640 O O . PRO A 1 85 ? -1.311 6.696 -6.638 1.00 90.94 85 PRO A O 1
ATOM 643 N N . GLY A 1 86 ? 0.326 8.174 -7.075 1.00 87.69 86 GLY A N 1
ATOM 644 C CA . GLY A 1 86 ? 0.479 8.650 -5.697 1.00 87.69 86 GLY A CA 1
ATOM 645 C C . GLY A 1 86 ? 1.347 7.767 -4.793 1.00 87.69 86 GLY A C 1
ATOM 646 O O . GLY A 1 86 ? 1.569 8.136 -3.641 1.00 87.69 86 GLY A O 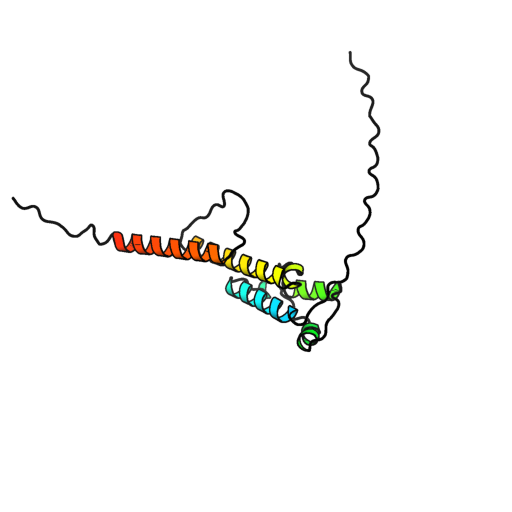1
ATOM 647 N N . ILE A 1 87 ? 1.875 6.647 -5.294 1.00 92.44 87 ILE A N 1
ATOM 648 C CA . ILE A 1 87 ? 2.811 5.789 -4.562 1.00 92.44 87 ILE A CA 1
ATOM 649 C C . ILE A 1 87 ? 4.218 5.952 -5.137 1.00 92.44 87 ILE A C 1
ATOM 651 O O . ILE A 1 87 ? 4.434 5.860 -6.343 1.00 92.44 87 ILE A O 1
ATOM 655 N N . ALA A 1 88 ? 5.197 6.169 -4.259 1.00 90.62 88 ALA A N 1
ATOM 656 C CA . ALA A 1 88 ? 6.603 6.176 -4.644 1.00 90.62 88 ALA A CA 1
ATOM 657 C C . ALA A 1 88 ? 7.016 4.780 -5.138 1.00 90.62 88 ALA A C 1
ATOM 659 O O . ALA A 1 88 ? 6.822 3.789 -4.429 1.00 90.62 88 ALA A O 1
ATOM 660 N N . VAL A 1 89 ? 7.592 4.687 -6.338 1.00 90.25 89 VAL A N 1
ATOM 661 C CA . VAL A 1 89 ? 7.942 3.403 -6.972 1.00 90.25 89 VAL A CA 1
ATOM 662 C C . VAL A 1 89 ? 8.915 2.607 -6.106 1.00 90.25 89 VAL A C 1
ATOM 664 O O . VAL A 1 89 ? 8.790 1.392 -5.977 1.00 90.25 89 VAL A O 1
ATOM 667 N N . GLU A 1 90 ? 9.831 3.287 -5.423 1.00 90.56 90 GLU A N 1
ATOM 668 C CA . GLU A 1 90 ? 10.799 2.703 -4.495 1.00 90.56 90 GLU A CA 1
ATOM 669 C C . GLU A 1 90 ? 10.128 1.867 -3.398 1.00 90.56 90 GLU A C 1
ATOM 671 O O . GLU A 1 90 ? 10.705 0.885 -2.928 1.00 90.56 90 GLU A O 1
ATOM 676 N N . ALA A 1 91 ? 8.888 2.208 -3.030 1.00 90.25 91 ALA A N 1
ATOM 677 C CA . ALA A 1 91 ? 8.118 1.477 -2.038 1.00 90.25 91 ALA A CA 1
ATOM 678 C C . ALA A 1 91 ? 7.703 0.076 -2.508 1.00 90.25 91 ALA A C 1
ATOM 680 O O . ALA A 1 91 ? 7.418 -0.775 -1.675 1.00 90.25 91 ALA A O 1
ATOM 681 N N . VAL A 1 92 ? 7.693 -0.200 -3.814 1.00 92.06 92 VAL A N 1
ATOM 682 C CA . VAL A 1 92 ? 7.378 -1.531 -4.361 1.00 92.06 92 VAL A CA 1
ATOM 683 C C . VAL A 1 92 ? 8.594 -2.253 -4.932 1.00 92.06 92 VAL A C 1
ATOM 685 O O . VAL A 1 92 ? 8.514 -3.451 -5.199 1.00 92.06 92 VAL A O 1
ATOM 688 N N . LEU A 1 93 ? 9.741 -1.580 -5.070 1.00 90.31 93 LEU A N 1
ATOM 689 C CA . LEU A 1 93 ? 10.953 -2.196 -5.619 1.00 90.31 93 LEU A CA 1
ATOM 690 C C . LEU A 1 93 ? 11.583 -3.234 -4.687 1.00 90.31 93 LEU A C 1
ATOM 692 O O . LEU A 1 93 ? 12.177 -4.185 -5.185 1.00 90.31 93 LEU A O 1
ATOM 696 N N . SER A 1 94 ? 11.412 -3.116 -3.368 1.00 89.75 94 SER A N 1
ATOM 697 C CA . SER A 1 94 ? 11.909 -4.105 -2.405 1.00 89.75 94 SER A CA 1
ATOM 698 C C . SER A 1 94 ? 10.793 -4.681 -1.538 1.00 89.75 94 SER A C 1
ATOM 700 O O . SER A 1 94 ? 9.800 -4.017 -1.235 1.00 89.75 94 SER A O 1
ATOM 702 N N . GLY A 1 95 ? 10.964 -5.934 -1.107 1.00 90.06 95 GLY A N 1
ATOM 703 C CA . GLY A 1 95 ? 10.028 -6.583 -0.186 1.00 90.06 95 GLY A CA 1
ATOM 704 C C . GLY A 1 95 ? 9.883 -5.824 1.133 1.00 90.06 95 GLY A C 1
ATOM 705 O O . GLY A 1 95 ? 8.769 -5.640 1.609 1.00 90.06 95 GLY A O 1
ATOM 706 N N . GLU A 1 96 ? 10.984 -5.317 1.688 1.00 90.75 96 GLU A N 1
ATOM 707 C CA . GLU A 1 96 ? 10.976 -4.556 2.942 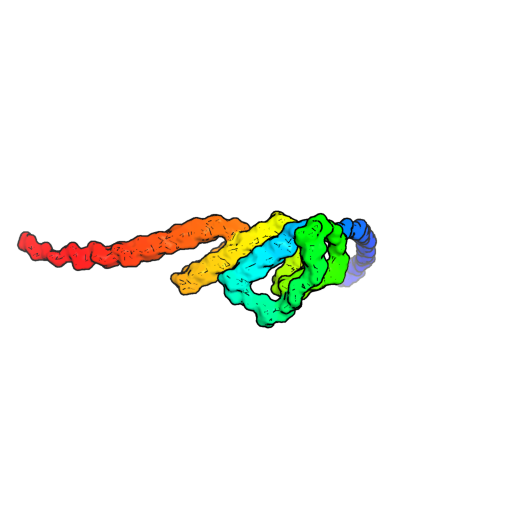1.00 90.75 96 GLU A CA 1
ATOM 708 C C . GLU A 1 96 ? 10.234 -3.219 2.809 1.00 90.75 96 GLU A C 1
ATOM 710 O O . GLU A 1 96 ? 9.395 -2.889 3.648 1.00 90.75 96 GLU A O 1
ATOM 715 N N . ALA A 1 97 ? 10.504 -2.449 1.749 1.00 90.81 97 ALA A N 1
ATOM 716 C CA . ALA A 1 97 ? 9.801 -1.191 1.515 1.00 90.81 97 ALA A CA 1
ATOM 717 C C . ALA A 1 97 ? 8.302 -1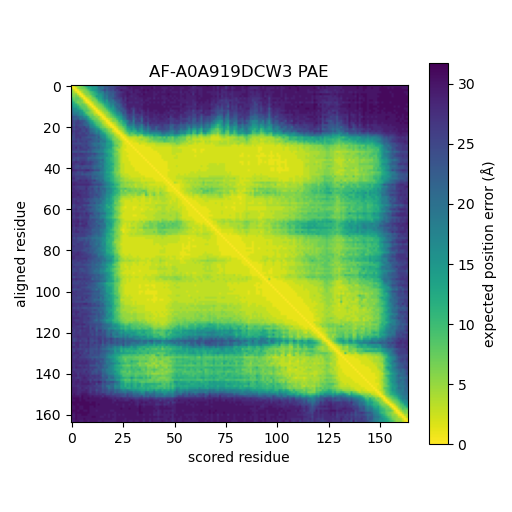.430 1.274 1.00 90.81 97 ALA A C 1
ATOM 719 O O . ALA A 1 97 ? 7.476 -0.702 1.823 1.00 90.81 97 ALA A O 1
ATOM 720 N N . CYS A 1 98 ? 7.956 -2.512 0.567 1.00 93.56 98 CYS A N 1
ATOM 721 C CA . CYS A 1 98 ? 6.569 -2.894 0.325 1.00 93.56 98 CYS A CA 1
ATOM 722 C C . CYS A 1 98 ? 5.859 -3.275 1.626 1.00 93.56 98 CYS A C 1
ATOM 724 O O . CYS A 1 98 ? 4.730 -2.847 1.848 1.00 93.56 98 CYS A O 1
ATOM 726 N N . THR A 1 99 ? 6.509 -4.037 2.507 1.00 93.50 99 THR A N 1
ATOM 727 C CA . THR A 1 99 ? 5.951 -4.388 3.820 1.00 93.50 99 THR A CA 1
ATOM 728 C C . THR A 1 99 ? 5.728 -3.145 4.680 1.00 93.50 99 THR A C 1
ATOM 730 O O . THR A 1 99 ? 4.668 -3.013 5.288 1.00 93.50 99 THR A O 1
ATOM 733 N N . ARG A 1 100 ? 6.676 -2.197 4.691 1.00 92.31 100 ARG A N 1
ATOM 734 C CA . ARG A 1 100 ? 6.508 -0.920 5.405 1.00 92.31 100 ARG A CA 1
ATOM 735 C C . ARG A 1 100 ? 5.345 -0.101 4.852 1.00 92.31 100 ARG A C 1
ATOM 737 O O . ARG A 1 100 ? 4.550 0.413 5.631 1.00 92.31 100 ARG A O 1
ATOM 744 N N . LEU A 1 101 ? 5.212 -0.015 3.528 1.00 93.56 101 LEU A N 1
ATOM 745 C CA . LEU A 1 101 ? 4.087 0.671 2.893 1.00 93.56 101 LEU A CA 1
ATOM 746 C C . LEU A 1 101 ? 2.747 0.024 3.268 1.00 93.56 101 LEU A C 1
ATOM 748 O O . LEU A 1 101 ? 1.816 0.733 3.633 1.00 93.56 101 LEU A O 1
ATOM 752 N N . LEU A 1 102 ? 2.654 -1.307 3.214 1.00 94.25 102 LEU A N 1
ATOM 753 C CA . LEU A 1 102 ? 1.436 -2.033 3.584 1.00 94.25 102 LEU A CA 1
ATOM 754 C C . LEU A 1 102 ? 1.066 -1.809 5.057 1.00 94.25 102 LEU A C 1
ATOM 756 O O . LEU A 1 102 ? -0.090 -1.503 5.339 1.00 94.25 102 LEU A O 1
ATOM 760 N N . SER A 1 103 ? 2.044 -1.865 5.968 1.00 91.94 103 SER A N 1
ATOM 761 C CA . SER A 1 103 ? 1.839 -1.529 7.387 1.00 91.94 103 SER A CA 1
ATOM 762 C C . SER A 1 103 ? 1.296 -0.106 7.544 1.00 91.94 103 SER A C 1
ATOM 764 O O . SER A 1 103 ? 0.334 0.127 8.268 1.00 91.94 103 SER A O 1
ATOM 766 N N . HIS A 1 104 ? 1.849 0.855 6.804 1.00 91.75 104 HIS A N 1
ATOM 767 C CA . HIS A 1 104 ? 1.400 2.243 6.866 1.00 91.75 104 HIS A CA 1
ATOM 768 C C . HIS A 1 104 ? -0.040 2.419 6.350 1.00 91.75 104 HIS A C 1
ATOM 770 O O . HIS A 1 104 ? -0.834 3.123 6.975 1.00 91.75 104 HIS A O 1
ATOM 776 N N . ILE A 1 105 ? -0.410 1.754 5.249 1.00 92.69 105 ILE A N 1
ATOM 777 C CA . ILE A 1 105 ? -1.794 1.758 4.746 1.00 92.69 105 ILE A CA 1
ATOM 778 C C . ILE A 1 105 ? -2.744 1.216 5.824 1.00 92.69 105 ILE A C 1
ATOM 780 O O . ILE A 1 105 ? -3.754 1.853 6.114 1.00 92.69 105 ILE A O 1
ATOM 784 N N . GLU A 1 106 ? -2.389 0.102 6.466 1.00 93.00 106 GLU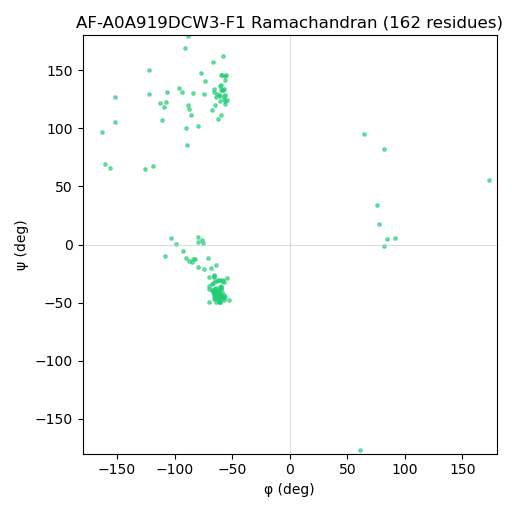 A N 1
ATOM 785 C CA . GLU A 1 106 ? -3.187 -0.534 7.523 1.00 93.00 106 GLU A CA 1
ATOM 786 C C . GLU A 1 106 ? -3.330 0.346 8.780 1.00 93.00 106 GLU A C 1
ATOM 788 O O . GLU A 1 106 ? -4.404 0.442 9.381 1.00 93.00 106 GLU A O 1
ATOM 793 N N . VAL A 1 107 ? -2.264 1.046 9.174 1.00 90.62 107 VAL A N 1
ATOM 794 C CA . VAL A 1 107 ? -2.313 2.027 10.268 1.00 90.62 107 VAL A CA 1
ATOM 795 C C . VAL A 1 107 ? -3.295 3.146 9.932 1.00 90.62 107 VAL A C 1
ATOM 797 O O . VAL A 1 107 ? -4.153 3.483 10.748 1.00 90.62 107 VAL A O 1
ATOM 800 N N . LEU A 1 108 ? -3.209 3.708 8.726 1.00 89.19 108 LEU A N 1
ATOM 801 C CA . LEU A 1 108 ? -4.085 4.795 8.292 1.00 89.19 108 LEU A CA 1
ATOM 802 C C . LEU A 1 108 ? -5.555 4.370 8.224 1.00 89.19 108 LEU A C 1
ATOM 804 O O . LEU A 1 108 ? -6.423 5.148 8.626 1.00 89.19 108 LEU A O 1
ATOM 808 N N . THR A 1 109 ? -5.848 3.155 7.752 1.00 90.94 109 THR A N 1
ATOM 809 C CA . THR A 1 109 ? -7.222 2.631 7.738 1.00 90.94 109 THR A CA 1
ATOM 810 C C . THR A 1 109 ? -7.754 2.444 9.148 1.00 90.94 109 THR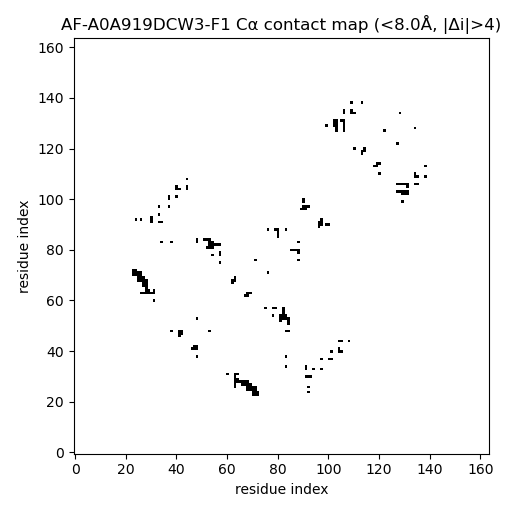 A C 1
ATOM 812 O O . THR A 1 109 ? -8.836 2.938 9.451 1.00 90.94 109 THR A O 1
ATOM 815 N N . THR A 1 110 ? -6.964 1.841 10.038 1.00 88.75 110 THR A N 1
AT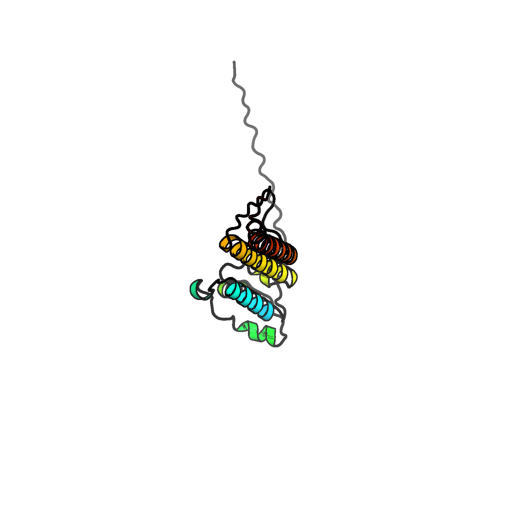OM 816 C CA . THR A 1 110 ? -7.367 1.614 11.434 1.00 88.75 110 THR A CA 1
ATOM 817 C C . THR A 1 110 ? -7.633 2.935 12.160 1.00 88.75 110 THR A C 1
ATOM 819 O O . THR A 1 110 ? -8.634 3.091 12.856 1.00 88.75 110 THR A O 1
ATOM 822 N N . LEU A 1 111 ? -6.773 3.938 11.963 1.00 87.94 111 LEU A N 1
ATOM 823 C CA . LEU A 1 111 ? -6.973 5.266 12.547 1.00 87.94 111 LEU A CA 1
ATOM 824 C C . LEU A 1 111 ? -8.224 5.957 11.998 1.00 87.94 111 LEU A C 1
ATOM 826 O O . LEU A 1 111 ? -8.937 6.621 12.751 1.00 87.94 111 LEU A O 1
ATOM 830 N N . ARG A 1 112 ? -8.516 5.800 10.701 1.00 87.75 112 ARG A N 1
ATOM 831 C CA . ARG A 1 112 ? -9.750 6.320 10.099 1.00 87.75 112 ARG A CA 1
ATOM 832 C C . ARG A 1 112 ? -10.985 5.662 10.717 1.00 87.75 112 ARG A C 1
ATOM 834 O O . ARG A 1 112 ? -11.940 6.370 11.018 1.00 87.75 112 ARG A O 1
ATOM 841 N N . GLU A 1 113 ? -10.970 4.348 10.921 1.00 89.00 113 GLU A N 1
ATOM 842 C CA . GLU A 1 113 ? -12.074 3.618 11.558 1.00 89.00 113 GLU A CA 1
ATOM 843 C C . GLU A 1 113 ? -12.336 4.114 12.977 1.00 89.00 113 GLU A C 1
ATOM 845 O O . GLU A 1 113 ? -13.466 4.469 13.308 1.00 89.00 113 GLU A O 1
ATOM 850 N N . LEU A 1 114 ? -11.287 4.217 13.794 1.00 87.38 114 LEU A N 1
ATOM 851 C CA . LEU A 1 114 ? -11.418 4.720 15.157 1.00 87.38 114 LEU A CA 1
ATOM 852 C C . LEU A 1 114 ? -11.935 6.165 15.179 1.00 87.38 114 LEU A C 1
ATOM 854 O O . LEU A 1 114 ? -12.813 6.494 15.978 1.00 87.38 114 LEU A O 1
ATOM 858 N N . LYS A 1 115 ? -11.458 7.010 14.257 1.00 88.19 115 LYS A N 1
ATOM 859 C CA . LYS A 1 115 ? -11.962 8.378 14.097 1.00 88.19 115 LYS A CA 1
ATOM 860 C C . LYS A 1 115 ? -13.442 8.424 13.733 1.00 88.19 115 LYS A C 1
ATOM 862 O O . LYS A 1 115 ? -14.182 9.222 14.303 1.00 88.19 115 LYS A O 1
ATOM 867 N N . ASN A 1 116 ? -13.890 7.560 12.828 1.00 87.00 116 ASN A N 1
ATOM 868 C CA . ASN A 1 116 ? -15.307 7.438 12.481 1.00 87.00 116 ASN A CA 1
ATOM 869 C C . ASN A 1 116 ? -16.149 6.907 13.655 1.00 87.00 116 ASN A C 1
ATOM 871 O O . ASN A 1 116 ? -17.325 7.240 13.753 1.00 87.00 116 ASN A O 1
ATOM 875 N N . GLY A 1 117 ? -15.540 6.143 14.566 1.00 84.38 117 GLY A N 1
ATOM 876 C CA . GLY A 1 117 ? -16.118 5.738 15.851 1.00 84.38 117 GLY A CA 1
ATOM 877 C C . GLY A 1 117 ? -16.140 6.836 16.923 1.00 84.38 117 GLY A C 1
ATOM 878 O O . GLY A 1 117 ? -16.537 6.566 18.052 1.00 84.38 117 GLY A O 1
ATOM 879 N N . GLY A 1 118 ? -15.717 8.063 16.596 1.00 85.44 118 GLY A N 1
ATOM 880 C CA . GLY A 1 118 ? -15.748 9.217 17.499 1.00 85.44 118 GLY A CA 1
ATOM 881 C C . GLY A 1 118 ? -14.476 9.436 18.322 1.00 85.44 118 GLY A C 1
ATOM 882 O O . GLY A 1 118 ? -14.452 10.336 19.159 1.00 85.44 118 GLY A O 1
ATOM 883 N N . LEU A 1 119 ? -13.411 8.660 18.093 1.00 84.06 119 LEU A N 1
ATOM 884 C CA . LEU A 1 119 ? -12.133 8.829 18.790 1.00 84.06 119 LEU A CA 1
ATOM 885 C C . LEU A 1 119 ? -11.234 9.815 18.044 1.00 84.06 119 LEU A C 1
ATOM 887 O O . LEU A 1 119 ? -10.847 9.574 16.903 1.00 84.06 119 LEU A O 1
ATOM 891 N N . ASP A 1 120 ? -10.852 10.910 18.693 1.00 81.38 120 ASP A N 1
ATOM 892 C CA . ASP A 1 120 ? -9.879 11.841 18.121 1.00 81.38 120 ASP A CA 1
ATOM 893 C C . ASP A 1 120 ? -8.460 11.510 18.599 1.00 81.38 120 ASP A C 1
ATOM 895 O O . ASP A 1 120 ? -8.208 11.334 19.793 1.00 81.38 120 ASP A O 1
ATOM 899 N N . PHE A 1 121 ? -7.516 11.434 17.660 1.00 75.69 121 PHE A N 1
ATOM 900 C CA . PHE A 1 121 ? -6.123 11.083 17.934 1.00 75.69 121 PHE A CA 1
ATOM 901 C C . PHE A 1 121 ? -5.229 12.292 17.686 1.00 75.69 121 PHE A C 1
ATOM 903 O O . PHE A 1 121 ? -5.135 12.798 16.567 1.00 75.69 121 PHE A O 1
ATOM 910 N N . ARG A 1 122 ? -4.496 12.714 18.719 1.00 77.56 122 ARG A N 1
ATOM 911 C CA . ARG A 1 122 ? -3.357 13.628 18.577 1.00 77.56 122 ARG A CA 1
ATOM 912 C C . ARG A 1 122 ? -2.062 12.878 18.832 1.00 77.56 122 ARG A C 1
ATOM 914 O O . ARG A 1 122 ? -1.817 12.400 19.935 1.00 77.56 122 ARG A O 1
ATOM 921 N N . PHE A 1 123 ? -1.205 12.833 17.820 1.00 76.12 123 PHE A N 1
ATOM 922 C CA . PHE A 1 123 ? 0.156 12.329 17.961 1.00 76.12 123 PHE A CA 1
ATOM 923 C C . PHE A 1 123 ? 1.019 13.427 18.578 1.00 76.12 123 PHE A C 1
ATOM 925 O O . PHE A 1 123 ? 1.379 14.396 17.912 1.00 76.12 123 PHE A O 1
ATOM 932 N N . CYS A 1 124 ? 1.294 13.308 19.878 1.00 67.31 124 CYS A N 1
ATOM 933 C CA . CYS A 1 124 ? 1.977 14.361 20.627 1.00 67.31 124 CYS A CA 1
ATOM 934 C C . CYS A 1 124 ? 3.434 14.549 20.180 1.00 67.31 124 CYS A C 1
ATOM 936 O O . CYS A 1 124 ? 3.885 15.688 20.139 1.00 67.31 124 CYS A O 1
ATOM 938 N N . HIS A 1 125 ? 4.143 13.489 19.769 1.00 52.66 125 HIS A N 1
ATOM 939 C CA . HIS A 1 125 ? 5.502 13.575 19.224 1.00 52.66 125 HIS A CA 1
ATOM 940 C C . HIS A 1 125 ? 5.779 12.429 18.236 1.00 52.66 125 HIS A C 1
ATOM 942 O O . HIS A 1 125 ? 5.633 11.269 18.599 1.00 52.66 125 HIS A O 1
ATOM 948 N N . GLY A 1 126 ? 6.231 12.760 17.021 1.00 61.12 126 GLY A N 1
ATOM 949 C CA . GLY A 1 126 ? 6.859 11.804 16.100 1.00 61.12 126 GLY A CA 1
ATOM 950 C C . GLY A 1 126 ? 5.906 10.933 15.279 1.00 61.12 126 GLY A C 1
ATOM 951 O O . GLY A 1 126 ? 5.732 9.765 15.589 1.00 61.12 126 GLY A O 1
ATOM 952 N N . GLY A 1 127 ? 5.394 11.490 14.176 1.00 68.56 127 GLY A N 1
ATOM 953 C CA . GLY A 1 127 ? 4.889 10.726 13.027 1.00 68.56 127 GLY A CA 1
ATOM 954 C C . GLY A 1 127 ? 3.719 9.768 13.283 1.00 68.56 127 GLY A C 1
ATOM 955 O O . GLY A 1 127 ? 3.139 9.709 14.363 1.00 68.56 127 GLY A O 1
ATOM 956 N N . LEU A 1 128 ? 3.345 9.043 12.229 1.00 73.06 128 LEU A N 1
ATOM 957 C CA . LEU A 1 128 ? 2.414 7.923 12.327 1.00 73.06 128 LEU A CA 1
ATOM 958 C C . LEU A 1 128 ? 3.141 6.696 12.902 1.00 73.06 128 LEU A C 1
ATOM 960 O O . LEU A 1 128 ? 4.330 6.522 12.625 1.00 73.06 128 LEU A O 1
ATOM 964 N N . PRO A 1 129 ? 2.452 5.835 13.672 1.00 78.00 129 PRO A N 1
ATOM 965 C CA . PRO A 1 129 ? 3.023 4.572 14.119 1.00 78.00 129 PRO A CA 1
ATOM 966 C C . PRO A 1 129 ? 3.471 3.734 12.915 1.00 78.00 129 PRO A C 1
ATOM 968 O O . PRO A 1 129 ? 2.718 3.579 11.959 1.00 78.00 129 PRO A O 1
ATOM 971 N N . GLU A 1 130 ? 4.677 3.170 12.964 1.00 75.38 130 GLU A N 1
ATOM 972 C CA . GLU A 1 130 ? 5.202 2.341 11.864 1.00 75.38 130 GLU A CA 1
ATOM 973 C C . GLU A 1 130 ? 4.643 0.904 11.871 1.00 75.38 130 GLU A C 1
ATOM 975 O O . GLU A 1 130 ? 4.688 0.205 10.857 1.00 75.38 130 GLU A O 1
ATOM 980 N N . ASP A 1 131 ? 4.112 0.459 13.013 1.00 81.56 131 ASP A N 1
ATOM 981 C CA . ASP A 1 131 ? 3.704 -0.924 13.268 1.00 81.56 131 ASP A CA 1
ATOM 982 C C . ASP A 1 131 ? 2.178 -1.052 13.382 1.00 81.56 131 ASP A C 1
ATOM 984 O O . ASP A 1 131 ? 1.575 -0.673 14.393 1.00 81.56 131 ASP A O 1
ATOM 988 N N . ALA A 1 132 ? 1.562 -1.628 12.349 1.00 79.94 132 ALA A N 1
ATOM 989 C CA . ALA A 1 132 ? 0.124 -1.852 12.286 1.00 79.94 132 ALA A CA 1
ATOM 990 C C . ALA A 1 132 ? -0.405 -2.797 13.372 1.00 79.94 132 ALA A C 1
ATOM 992 O O . ALA A 1 132 ? -1.526 -2.610 13.847 1.00 79.94 132 ALA A O 1
ATOM 993 N N . ALA A 1 133 ? 0.395 -3.769 13.827 1.00 81.50 133 ALA A N 1
ATOM 994 C CA . ALA A 1 133 ? -0.047 -4.709 14.854 1.00 81.50 133 ALA A CA 1
ATOM 995 C C . ALA A 1 133 ? -0.324 -3.992 16.180 1.00 81.50 133 ALA A C 1
ATOM 997 O O . ALA A 1 133 ? -1.347 -4.236 16.818 1.00 81.50 133 ALA A O 1
ATOM 998 N N . ARG A 1 134 ? 0.539 -3.043 16.561 1.00 81.50 134 ARG A N 1
ATOM 999 C CA . ARG A 1 134 ? 0.343 -2.229 17.772 1.00 81.50 134 ARG A CA 1
ATOM 1000 C C . ARG A 1 134 ? -0.902 -1.358 17.681 1.00 81.50 134 ARG A C 1
ATOM 1002 O O . ARG A 1 134 ? -1.626 -1.230 18.665 1.00 81.50 134 ARG A O 1
ATOM 1009 N N . VAL A 1 135 ? -1.155 -0.770 16.512 1.00 83.25 135 VAL A N 1
ATOM 1010 C CA . VAL A 1 135 ? -2.339 0.074 16.294 1.00 83.25 135 VAL A CA 1
ATOM 1011 C C . VAL A 1 135 ? -3.614 -0.762 16.345 1.00 83.25 135 VAL A C 1
ATOM 1013 O O . VAL A 1 135 ? -4.577 -0.334 16.975 1.00 83.25 135 VAL A O 1
ATOM 1016 N N . ARG A 1 136 ? -3.607 -1.979 15.786 1.00 83.25 136 ARG A N 1
ATOM 1017 C CA . ARG A 1 136 ? -4.716 -2.930 15.938 1.00 83.25 136 ARG A CA 1
ATOM 1018 C C . ARG A 1 136 ? -4.971 -3.305 17.389 1.00 83.25 136 ARG A C 1
ATOM 1020 O O . ARG A 1 136 ? -6.101 -3.180 17.834 1.00 83.25 136 ARG A O 1
ATOM 1027 N N . SER A 1 137 ? -3.941 -3.681 18.147 1.00 85.62 137 SER A N 1
ATOM 1028 C CA . SER A 1 137 ? -4.121 -4.019 19.565 1.00 85.62 137 SER A CA 1
ATOM 1029 C C . SER A 1 137 ? -4.685 -2.850 20.376 1.00 85.62 137 SER A C 1
ATOM 1031 O O . SER A 1 137 ? -5.523 -3.058 21.250 1.00 85.62 137 SER A O 1
ATOM 1033 N N . LEU A 1 138 ? -4.272 -1.615 20.073 1.00 84.56 138 LEU A N 1
ATOM 1034 C CA . LEU A 1 138 ? -4.867 -0.426 20.680 1.00 84.56 138 LEU A CA 1
ATOM 1035 C C . LEU A 1 138 ? -6.334 -0.251 20.263 1.00 84.56 138 LEU A C 1
ATOM 1037 O O . LEU A 1 138 ? -7.173 0.047 21.106 1.00 84.56 138 LEU A O 1
ATOM 1041 N N . ALA A 1 139 ? -6.645 -0.439 18.980 1.00 83.62 139 ALA A N 1
ATOM 1042 C CA . ALA A 1 139 ? -8.007 -0.359 18.466 1.00 83.62 139 ALA A CA 1
ATOM 1043 C C . ALA A 1 139 ? -8.931 -1.388 19.135 1.00 83.62 139 ALA A C 1
ATOM 1045 O O . ALA A 1 139 ? -10.039 -1.040 19.539 1.00 83.62 139 ALA A O 1
ATOM 1046 N N . ASP A 1 140 ? -8.461 -2.629 19.281 1.00 87.75 140 ASP A N 1
ATOM 1047 C CA . ASP A 1 140 ? -9.174 -3.713 19.957 1.00 87.75 140 ASP A CA 1
ATOM 1048 C C . ASP A 1 140 ? -9.425 -3.355 21.424 1.00 87.75 140 ASP A C 1
ATOM 1050 O O . ASP A 1 140 ? -10.571 -3.354 21.866 1.00 87.75 140 ASP A O 1
ATOM 1054 N N . TYR A 1 141 ? -8.385 -2.913 22.137 1.00 87.69 141 TYR A N 1
ATOM 1055 C CA . TYR A 1 141 ? -8.513 -2.467 23.523 1.00 87.69 141 TYR A CA 1
ATOM 1056 C C . TYR A 1 141 ? -9.545 -1.343 23.687 1.00 87.69 141 TYR A C 1
ATOM 1058 O O . TYR A 1 141 ? -10.366 -1.380 24.600 1.00 87.69 141 TYR A O 1
ATOM 1066 N N . VAL A 1 142 ? -9.530 -0.332 22.812 1.00 85.62 142 VAL A N 1
ATOM 1067 C CA . VAL A 1 142 ? -10.489 0.777 22.895 1.00 85.62 142 VAL A CA 1
ATOM 1068 C C . VAL A 1 142 ? -11.916 0.300 22.616 1.00 85.62 142 VAL A C 1
ATOM 1070 O O . VAL A 1 142 ? -12.837 0.723 23.313 1.00 85.62 142 VAL A O 1
ATOM 1073 N N . ARG A 1 143 ? -12.112 -0.602 21.647 1.00 85.06 143 ARG A N 1
ATOM 1074 C CA . ARG A 1 143 ? -13.426 -1.210 21.385 1.00 85.06 143 ARG A CA 1
ATOM 1075 C C . ARG A 1 143 ? -13.938 -1.987 22.598 1.00 85.06 143 ARG A C 1
ATOM 1077 O O . ARG A 1 143 ? -15.100 -1.813 22.961 1.00 85.06 143 ARG A O 1
ATOM 1084 N N . ASP A 1 144 ? -13.073 -2.748 23.263 1.00 87.56 144 ASP A N 1
ATOM 1085 C CA . ASP A 1 144 ? -13.424 -3.484 24.481 1.00 87.56 144 ASP A CA 1
ATOM 1086 C C . ASP A 1 144 ? -13.836 -2.540 25.621 1.00 87.56 144 ASP A C 1
ATOM 1088 O O . ASP A 1 144 ? -14.823 -2.796 26.307 1.00 87.56 144 ASP A O 1
ATOM 1092 N N . GLN A 1 145 ? -13.140 -1.410 25.797 1.00 84.69 145 GLN A N 1
ATOM 1093 C CA . GLN A 1 145 ? -13.495 -0.404 26.809 1.00 84.69 145 GLN A CA 1
ATOM 1094 C C . GLN A 1 145 ? -14.845 0.265 26.523 1.00 84.69 145 GLN A C 1
ATOM 1096 O O . GLN A 1 145 ? -15.649 0.445 27.436 1.00 84.69 145 GLN A O 1
ATOM 1101 N N . VAL A 1 146 ? -15.119 0.611 25.261 1.00 83.25 146 VAL A N 1
ATOM 1102 C CA . VAL A 1 146 ? -16.410 1.193 24.859 1.00 83.25 146 VAL A CA 1
ATOM 1103 C C . VAL A 1 146 ? -17.547 0.192 25.074 1.00 83.25 146 VAL A C 1
ATOM 1105 O O . VAL A 1 146 ? -18.593 0.558 25.608 1.00 83.25 146 VAL A O 1
ATOM 1108 N N . ALA A 1 147 ? -17.339 -1.078 24.718 1.00 84.06 147 ALA A N 1
ATOM 1109 C CA . ALA A 1 147 ? -18.321 -2.134 24.946 1.00 84.06 147 ALA A CA 1
ATOM 1110 C C . ALA A 1 147 ? -18.563 -2.385 26.445 1.00 84.06 147 ALA A C 1
ATOM 1112 O O . ALA A 1 147 ? -19.708 -2.539 26.867 1.00 84.06 147 ALA A O 1
ATOM 1113 N N . ALA A 1 148 ? -17.509 -2.389 27.265 1.00 83.31 148 ALA A N 1
ATOM 1114 C CA . ALA A 1 148 ? -17.630 -2.529 28.713 1.00 83.31 148 ALA A CA 1
ATOM 1115 C C . ALA A 1 148 ? -18.399 -1.356 29.345 1.00 83.31 148 ALA A C 1
ATOM 1117 O O . ALA A 1 148 ? -19.260 -1.585 30.192 1.00 83.31 148 ALA A O 1
ATOM 1118 N N . ALA A 1 149 ? -18.146 -0.120 28.903 1.00 79.06 149 ALA A N 1
ATOM 1119 C CA . ALA A 1 149 ? -18.861 1.062 29.380 1.00 79.06 149 ALA A CA 1
ATOM 1120 C C . ALA A 1 149 ? -20.358 1.031 29.024 1.00 79.06 149 ALA A C 1
ATOM 1122 O O . ALA A 1 149 ? -21.184 1.372 29.864 1.00 79.06 149 ALA A O 1
ATOM 1123 N N . ALA A 1 150 ? -20.717 0.567 27.823 1.00 77.62 150 ALA A N 1
ATOM 1124 C CA . ALA A 1 150 ? -22.115 0.442 27.404 1.00 77.62 150 ALA A CA 1
ATOM 1125 C C . ALA A 1 150 ? -22.906 -0.593 28.227 1.00 77.62 150 ALA A C 1
ATOM 1127 O O . ALA A 1 150 ? -24.097 -0.411 28.447 1.00 77.62 150 ALA A O 1
ATOM 1128 N N . ASN A 1 151 ? -22.249 -1.656 28.704 1.00 75.31 151 ASN A N 1
ATOM 1129 C CA . ASN A 1 151 ? -22.882 -2.697 29.522 1.00 75.31 151 ASN A CA 1
ATOM 1130 C C . ASN A 1 151 ? -22.884 -2.378 31.031 1.00 75.31 151 ASN A C 1
ATOM 1132 O O . ASN A 1 151 ? -23.572 -3.050 31.794 1.00 75.31 151 ASN A O 1
ATOM 1136 N N . GLY A 1 152 ? -22.094 -1.395 31.477 1.00 59.62 152 GLY A N 1
ATOM 1137 C CA . GLY A 1 152 ? -21.984 -1.008 32.888 1.00 59.62 152 GLY A CA 1
ATOM 1138 C C . GLY A 1 152 ? -23.059 -0.028 33.374 1.00 59.62 152 GLY A C 1
ATOM 1139 O O . GLY A 1 152 ? -23.180 0.167 34.580 1.00 59.62 152 GLY A O 1
ATOM 1140 N N . ASP A 1 153 ? -23.832 0.577 32.467 1.00 51.69 153 ASP A N 1
ATOM 1141 C CA . ASP A 1 153 ? -24.893 1.546 32.802 1.00 51.69 153 ASP A CA 1
ATOM 1142 C C . ASP A 1 153 ? -26.243 0.872 33.147 1.00 51.69 153 ASP A C 1
ATOM 1144 O O . ASP A 1 153 ? -27.108 1.483 33.771 1.00 51.69 153 ASP A O 1
ATOM 1148 N N . ASP A 1 154 ? -26.419 -0.414 32.815 1.00 51.88 154 ASP A N 1
ATOM 1149 C CA . ASP A 1 154 ? -27.661 -1.159 33.093 1.00 51.88 154 ASP A CA 1
ATOM 1150 C C . ASP A 1 154 ? -27.758 -1.707 34.537 1.00 51.88 154 ASP A C 1
ATOM 1152 O O . ASP A 1 154 ? -28.842 -2.093 34.976 1.00 51.88 154 ASP A O 1
ATOM 1156 N N . ASP A 1 155 ? -26.670 -1.697 35.321 1.00 48.75 155 ASP A N 1
ATOM 1157 C CA . ASP A 1 155 ? -26.642 -2.283 36.680 1.00 48.75 155 ASP A CA 1
ATOM 1158 C C . ASP A 1 155 ? -26.819 -1.243 37.814 1.00 48.75 155 ASP A C 1
ATOM 1160 O O . ASP A 1 155 ? -26.849 -1.578 38.998 1.00 48.75 155 ASP A O 1
ATOM 1164 N N . ALA A 1 156 ? -26.983 0.045 37.479 1.00 48.59 156 ALA A N 1
ATOM 1165 C CA . ALA A 1 156 ? -27.222 1.113 38.462 1.00 48.59 156 ALA A CA 1
ATOM 1166 C C . ALA A 1 156 ? -28.717 1.416 38.713 1.00 48.59 156 ALA A C 1
ATOM 1168 O O . ALA A 1 156 ? -29.046 2.199 39.607 1.00 48.59 156 ALA A O 1
ATOM 1169 N N . ALA A 1 157 ? -29.639 0.797 37.964 1.00 48.09 157 ALA A N 1
ATOM 1170 C CA . ALA A 1 157 ? -31.076 1.097 38.022 1.00 48.09 157 ALA A CA 1
ATOM 1171 C C . ALA A 1 157 ? -31.931 0.071 38.800 1.00 48.09 157 ALA A C 1
ATOM 1173 O O . ALA A 1 157 ? -33.155 0.213 38.852 1.00 48.09 157 ALA A O 1
ATOM 1174 N N . ALA A 1 158 ? -31.328 -0.936 39.445 1.00 52.91 158 ALA A N 1
ATOM 1175 C CA . ALA A 1 158 ? -32.055 -1.995 40.154 1.00 52.91 158 ALA A CA 1
ATOM 1176 C C . ALA A 1 158 ? -31.752 -2.058 41.666 1.00 52.91 158 ALA A C 1
ATOM 1178 O O . ALA A 1 158 ? -31.227 -3.044 42.177 1.00 52.91 158 ALA A O 1
ATOM 1179 N N . SER A 1 159 ? -32.171 -1.035 42.418 1.00 45.38 159 SER A N 1
ATOM 1180 C CA . SER A 1 159 ? -32.776 -1.260 43.746 1.00 45.38 159 SER A CA 1
ATOM 1181 C C . SER A 1 159 ? -33.546 -0.038 44.262 1.00 45.38 159 SER A C 1
ATOM 1183 O O . SER A 1 159 ? -32.968 0.857 44.879 1.00 45.38 159 SER A O 1
ATOM 1185 N N . PRO A 1 160 ? -34.876 -0.007 44.069 1.00 57.47 160 PRO A N 1
ATOM 1186 C CA . PRO A 1 160 ? -35.787 0.737 44.924 1.00 57.47 160 PRO A CA 1
ATOM 1187 C C . PRO A 1 160 ? -36.125 -0.134 46.146 1.00 57.47 160 PRO A C 1
ATOM 1189 O O . PRO A 1 160 ? -36.503 -1.293 45.992 1.00 57.47 160 PRO A O 1
ATOM 1192 N N . GLY A 1 161 ? -36.024 0.389 47.369 1.00 52.50 161 GLY A N 1
ATOM 1193 C CA . GLY A 1 161 ? -36.415 -0.430 48.521 1.00 52.50 161 GLY A CA 1
ATOM 1194 C C . GLY A 1 161 ? -36.121 0.149 49.889 1.00 52.50 161 GLY A C 1
ATOM 1195 O O . GLY A 1 161 ? -35.464 -0.486 50.701 1.00 52.50 161 GLY A O 1
ATOM 1196 N N . ASN A 1 162 ? -36.631 1.350 50.134 1.00 56.69 162 ASN A N 1
ATOM 1197 C CA . ASN A 1 162 ? -36.865 1.880 51.470 1.00 56.69 162 ASN A CA 1
ATOM 1198 C C . ASN A 1 162 ? -37.739 0.898 52.283 1.00 56.69 162 ASN A C 1
ATOM 1200 O O . ASN A 1 162 ? -38.841 0.573 51.840 1.00 56.69 162 ASN A O 1
ATOM 1204 N N . ALA A 1 163 ? -37.285 0.451 53.456 1.00 45.62 163 ALA A N 1
ATOM 1205 C CA . ALA A 1 163 ? -38.136 -0.237 54.427 1.00 45.62 163 ALA A CA 1
ATOM 1206 C C . ALA A 1 163 ? -37.637 -0.036 55.872 1.00 45.62 163 ALA A C 1
ATOM 1208 O O . ALA A 1 163 ? -36.677 -0.677 56.288 1.00 45.62 163 ALA A O 1
ATOM 1209 N N . ALA A 1 164 ? -38.396 0.822 56.570 1.00 48.00 164 ALA A N 1
ATOM 1210 C CA . ALA A 1 164 ? -38.656 0.937 58.015 1.00 48.00 164 ALA A CA 1
ATOM 1211 C C . ALA A 1 164 ? -37.505 1.268 58.982 1.00 48.00 164 ALA A C 1
ATOM 1213 O O . ALA A 1 164 ? -36.679 0.384 59.289 1.00 48.00 164 ALA A O 1
#

Organism: NCBI:txid2014920

Secondary structure (DSSP, 8-state):
----------PPPPPPPPPPPPPPPEE-TTHHHHHHHHHHHHHHTT--TTTTTPPPPPTTHHHHHTT--EE--HHHHHHHHHHSTTS-THHHHSHHHHHHHHHHHHHHHHHHHHHHTT------SSSS-S-HHHHHHHHHHHHHHHHHHHHHSTTSS-------

Foldseek 3Di:
DDDDPDDDPDDDDPPDPDDDPDPFQKAALCLVVLLVVLVVLCVVLVHDVVVVQADPQDPCNVVSPVGDIDGDDPVNLVNSCSNVPPDRSVLSSDPVSSVQSSQVSLQVSLQVVVVVVVDDDDPPDDDGDSGNVVSVVVSVVVVVVVVVVVVVVVPVPPDDDDDD

=== Feature glossary ===
Key to the feature types in this record:

Secondary structure (8-state, DSSP). Secondary structure is the local, repeating backbone conformation. DSSP classifies it into eight states by reading the hydrogen-bond network: three helix types (H, G, I), two β types (E, B), two non-regular types (T, S), and unstructured coil (-).

Backbone torsions (φ/ψ). Backbone dihedral angles. Every residue except chain termini has a φ (preceding-C → N → Cα → C) and a ψ (N → Cα → C → next-N). They are reported in degrees following the IUPAC sign convention. Secondary structure is essentially a statement about which (φ, ψ) basin each residue occupies.

Predicted aligned error. Predicted Aligned Error (PAE) is an AlphaFold confidence matrix: entry (i, j) is the expected error in the position of residue j, in ångströms, when the prediction is superimposed on the true structure at residue i. Low PAE within a block of residues means that block is internally rigid and well-predicted; high PAE between two blocks means their relative placement is uncertain even if each block individually is confident.

B-factor. B-factor (Debye–Waller factor) reflects atomic displacement in the crystal lattice. It is an experimental observable (units Å²), not a prediction; low values mean the atom is pinned down, high values mean it moves or is heterogeneous across the crystal.

Secondary structure (3-state, P-SEA). Three-state secondary structure (P-SEA) collapses the eight DSSP classes into helix (a), strand (b), and coil (c). P-SEA assigns these from Cα geometry alone — distances and angles — without requiring backbone oxygens, so it works on any Cα trace.

Sequence. Primary structure: the covalent order of the twenty standard amino acids along the backbone. Two proteins with the same sequence will (almost always) fold to the same structure; two with 30% identity often share a fold but not the details.

pLDDT. pLDDT is the predicted lDDT-Cα score: AlphaFold's confidence that the local environment of each residue (all inter-atomic distances within 15 Å) is correctly placed. It is a per-residue number between 0 and 100, with higher meaning more reliable.

InterPro / GO / CATH / organism. Functional annotations link the protein to curated databases. InterPro entries identify conserved domains and families by matching the sequence against member-database signatures (Pfam, PROSITE, CDD, …). Gene Ontology (GO) terms describe molecular function, biological process, and cellular component in a controlled vocabulary. CATH places the structure in a hierarchical fold classification (Class/Architecture/Topology/Homologous-superfamily). The organism is the source species.

Contact-map, Ramachandran, and PAE plots. Three diagnostic plots accompany the record. The Cα contact map visualizes the tertiary structure as a 2D adjacency matrix (8 Å cutoff, sequence-local contacts suppressed). The Ramachandran plot shows the distribution of backbone (φ, ψ) torsions, with points in the α and β basins reflecting secondary structure content. The PAE plot shows AlphaFold's inter-residue confidence as a color matrix.

mmCIF coordinates. The mmCIF table is the protein's shape written out atom by atom. For each backbone N, Cα, C, and carbonyl O, it records an (x, y, z) coordinate triple in Å plus the residue type, chain letter, and residue number.

Radius of gyration, Cα contacts, bounding box. Three whole-structure scalars: the radius of gyration (RMS distance of Cα from centroid, in Å), the count of Cα–Cα contacts (pairs closer than 8 Å and separated by more than four residues in sequence — i.e. tertiary, not local, contacts), and the bounding-box dimensions. Together they distinguish compact globular folds from extended fibres or disordered chains.

Foldseek 3Di. The Foldseek 3Di string encodes local tertiary geometry as a 20-letter alphabet — one character per residue — derived from the relative positions of nearby Cα atoms. Unlike the amino-acid sequence, 3Di is a direct function of the 3D structure, so two proteins with the same fold have similar 3Di strings even at low sequence identity.

Rendered structure images. Six rendered views show the 3D structure from the faces of a cube — i.e. along ±x, ±y, ±z. Rendering representation is drawn randomly per protein from cartoon (secondary-structure ribbons), sticks (backbone bonds), or molecular surface; coloring is either N→C rainbow (blue at the N-terminus through red at the C-terminus) or one color per chain.

Nearest PDB structures. The Foldseek neighbor list gives the closest experimentally determined structures in the PDB, ranked by structural alignment. TM-score near 1 means near-identical fold; near 0.3 means only rough topology match. This is how one finds what a novel AlphaFold prediction most resembles in the solved-structure universe.

Solvent-accessible surface area. SASA measures how much of the protein is reachable by solvent. It is computed by rolling a water-sized probe over the atomic surface and summing the exposed area (Å²). Per-residue SASA distinguishes core (buried, low SASA) from surface (exposed, high SASA) residues; total SASA is a whole-molecule size measure.